Protein AF-A0A352RYE7-F1 (afdb_monomer)

Sequence (104 aa):
MRAMAWTPDWRPASGDICVNRRYSEEQIRMYLEEAAKGVPVRELCARYGFSDASFYGWRAKYGSKVRQHDPSDSRRLRQLEEENARLKSMLADALLKLELLRNR

Mean predicted aligned error: 14.67 Å

Nearest PDB structures (foldseek):
  7d98-assembly1_A  TM=4.923E-01  e=9.439E+00  Cupriavidus necator

Radius of gyration: 24.03 Å; Cα contacts (8 Å, |Δi|>4): 34; chains: 1; bounding box: 51×30×66 Å

Foldseek 3Di:
DDDPPPDDPDDDDPPPLPPPPPDDLVRLLVLVVVVVVPDDNVVSCVVVVDDPSNNVSSCVVCVVVSVDDDPVVVVVVVVVVVVVVVVVVVVVVVVVVVVVVVVD

Structure (mmCIF, N/CA/C/O backbone):
data_AF-A0A352RYE7-F1
#
_entry.id   AF-A0A352RYE7-F1
#
loop_
_atom_site.group_PDB
_atom_site.id
_atom_site.type_symbol
_atom_site.label_atom_id
_atom_site.label_alt_id
_atom_site.label_comp_id
_atom_site.label_asym_id
_atom_site.label_entity_id
_atom_site.label_seq_id
_atom_site.pdbx_PDB_ins_code
_atom_site.Cartn_x
_atom_site.Cartn_y
_atom_site.Cartn_z
_atom_site.occupancy
_atom_site.B_iso_or_equiv
_atom_site.auth_seq_id
_atom_site.auth_comp_id
_atom_site.auth_asym_id
_atom_site.auth_atom_id
_atom_site.pdbx_PDB_model_num
ATOM 1 N N . MET A 1 1 ? -15.784 -22.264 -20.500 1.00 41.94 1 MET A N 1
ATOM 2 C CA . MET A 1 1 ? -15.399 -21.098 -19.674 1.00 41.94 1 MET A CA 1
ATOM 3 C C . MET A 1 1 ? -14.372 -21.538 -18.641 1.00 41.94 1 MET A C 1
ATOM 5 O O . MET A 1 1 ? -14.743 -22.216 -17.693 1.00 41.94 1 MET A O 1
ATOM 9 N N . ARG A 1 2 ? -13.086 -21.229 -18.841 1.00 30.42 2 ARG A N 1
ATOM 10 C CA . ARG A 1 2 ? -12.045 -21.381 -17.814 1.00 30.42 2 ARG A CA 1
ATOM 11 C C . ARG A 1 2 ? -10.887 -20.426 -18.122 1.00 30.42 2 ARG A C 1
ATOM 13 O O . ARG A 1 2 ? -10.420 -20.382 -19.250 1.00 30.42 2 ARG A O 1
ATOM 20 N N . ALA A 1 3 ? -10.566 -19.638 -17.098 1.00 29.14 3 ALA A N 1
ATOM 21 C CA . ALA A 1 3 ? -9.472 -18.693 -16.884 1.00 29.14 3 ALA A CA 1
ATOM 22 C C . ALA A 1 3 ? -8.445 -18.479 -18.015 1.00 29.14 3 ALA A C 1
ATOM 24 O O . ALA A 1 3 ? -7.704 -19.387 -18.383 1.00 29.14 3 ALA A O 1
ATOM 25 N N . MET A 1 4 ? -8.313 -17.220 -18.450 1.00 31.03 4 MET A N 1
ATOM 26 C CA . MET A 1 4 ? -7.113 -16.705 -19.115 1.00 31.03 4 MET A CA 1
ATOM 27 C C . MET A 1 4 ? -5.934 -16.763 -18.131 1.00 31.03 4 MET A C 1
ATOM 29 O O . MET A 1 4 ? -5.672 -15.811 -17.397 1.00 31.03 4 MET A O 1
ATOM 33 N N . ALA A 1 5 ? -5.236 -17.895 -18.085 1.00 38.03 5 ALA A N 1
ATOM 34 C CA . ALA A 1 5 ? -3.937 -17.995 -17.436 1.00 38.03 5 ALA A CA 1
ATOM 35 C C . ALA A 1 5 ? -2.902 -17.314 -18.342 1.00 38.03 5 ALA A C 1
ATOM 37 O O . ALA A 1 5 ? -2.289 -17.933 -19.207 1.00 38.03 5 ALA A O 1
ATOM 38 N N . TRP A 1 6 ? -2.756 -16.000 -18.187 1.00 40.78 6 TRP A N 1
ATOM 39 C CA . TRP A 1 6 ? -1.679 -15.237 -18.810 1.00 40.78 6 TRP A CA 1
ATOM 40 C C . TRP A 1 6 ? -0.386 -15.500 -18.024 1.00 40.78 6 TRP A C 1
ATOM 42 O O . TRP A 1 6 ? -0.012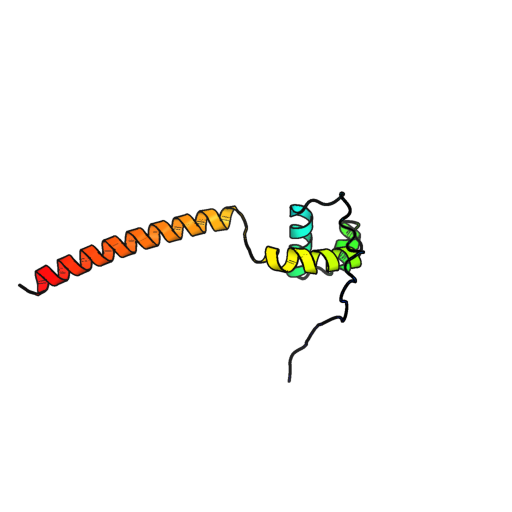 -14.735 -17.138 1.00 40.78 6 TRP A O 1
ATOM 52 N N . THR A 1 7 ? 0.289 -16.612 -18.309 1.00 42.78 7 THR A N 1
ATOM 53 C CA . THR A 1 7 ? 1.662 -16.850 -17.846 1.00 42.78 7 THR A CA 1
ATOM 54 C C . THR A 1 7 ? 2.578 -16.960 -19.057 1.00 42.78 7 THR A C 1
ATOM 56 O O . THR A 1 7 ? 2.673 -18.037 -19.645 1.00 42.78 7 THR A O 1
ATOM 59 N N . PRO A 1 8 ? 3.249 -15.869 -19.463 1.00 42.94 8 PRO A N 1
ATOM 60 C CA . PRO A 1 8 ? 4.401 -15.975 -20.341 1.00 42.94 8 PRO A CA 1
ATOM 61 C C . PRO A 1 8 ? 5.483 -16.779 -19.610 1.00 42.94 8 PRO A C 1
ATOM 63 O O . PRO A 1 8 ? 5.898 -16.405 -18.511 1.00 42.94 8 PRO A O 1
ATOM 66 N N . ASP A 1 9 ? 5.891 -17.898 -20.204 1.00 41.97 9 ASP A N 1
ATOM 67 C CA . ASP A 1 9 ? 6.981 -18.764 -19.754 1.00 41.97 9 ASP A CA 1
ATOM 68 C C . ASP A 1 9 ? 8.326 -18.039 -19.904 1.00 41.97 9 ASP A C 1
ATOM 70 O O . ASP A 1 9 ? 9.082 -18.239 -20.850 1.00 41.97 9 ASP A O 1
ATOM 74 N N . TRP A 1 10 ? 8.599 -17.104 -18.999 1.00 45.50 10 TRP A N 1
ATOM 75 C CA . TRP A 1 10 ? 9.885 -16.426 -18.930 1.00 45.50 10 TRP A CA 1
ATOM 76 C C . TRP A 1 10 ? 10.382 -16.441 -17.490 1.00 45.50 10 TRP A C 1
ATOM 78 O O . TRP A 1 10 ? 10.031 -15.592 -16.669 1.00 45.50 10 TRP A O 1
ATOM 88 N N . ARG A 1 11 ? 11.191 -17.456 -17.173 1.00 46.09 11 ARG A N 1
ATOM 89 C CA . ARG A 1 11 ? 11.972 -17.530 -15.938 1.00 46.09 11 ARG A CA 1
ATOM 90 C C . ARG A 1 11 ? 13.370 -16.985 -16.261 1.00 46.09 11 ARG A C 1
ATOM 92 O O . ARG A 1 11 ? 14.135 -17.698 -16.907 1.00 46.09 11 ARG A O 1
ATOM 99 N N . PRO A 1 12 ? 13.719 -15.742 -15.884 1.00 44.47 12 PRO A N 1
ATOM 100 C CA . PRO A 1 12 ? 15.055 -15.229 -16.155 1.00 44.47 12 PRO A CA 1
ATOM 101 C C . PRO A 1 12 ? 16.084 -16.051 -15.376 1.00 44.47 12 PRO A C 1
ATOM 103 O O . PRO A 1 12 ? 15.944 -16.242 -14.165 1.00 44.47 12 PRO A O 1
ATOM 106 N N . ALA A 1 13 ? 17.113 -16.546 -16.069 1.00 43.81 13 ALA A N 1
ATOM 107 C CA . ALA A 1 13 ? 18.305 -17.074 -15.421 1.00 43.81 13 ALA A CA 1
ATOM 108 C C . ALA A 1 13 ? 18.893 -15.959 -14.543 1.00 43.81 13 ALA A C 1
ATOM 110 O O . ALA A 1 13 ? 18.981 -14.811 -14.979 1.00 43.81 13 ALA A O 1
ATOM 111 N N . SER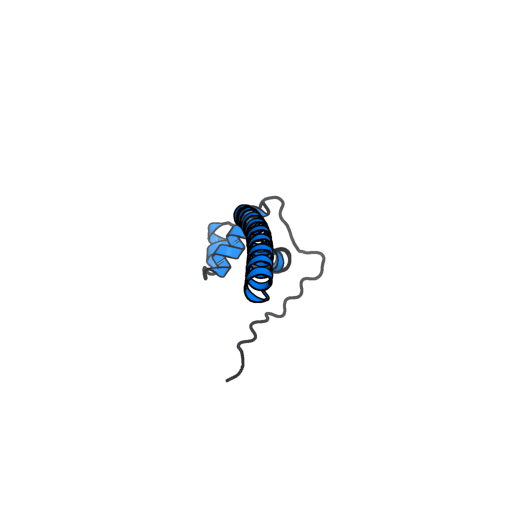 A 1 14 ? 19.242 -16.278 -13.297 1.00 41.41 14 SER A N 1
ATOM 112 C CA . SER A 1 14 ? 19.510 -15.331 -12.202 1.00 41.41 14 SER A CA 1
ATOM 113 C C . SER A 1 14 ? 20.699 -14.358 -12.389 1.00 41.41 14 SER A C 1
ATOM 115 O O . SER A 1 14 ? 21.159 -13.790 -11.403 1.00 41.41 14 SER A O 1
ATOM 117 N N . GLY A 1 15 ? 21.203 -14.144 -13.609 1.00 46.19 15 GLY A N 1
ATOM 118 C CA . GLY A 1 15 ? 22.344 -13.276 -13.927 1.00 46.19 15 GLY A CA 1
ATOM 119 C C . GLY A 1 15 ? 22.040 -11.999 -14.725 1.00 46.19 15 GLY A C 1
ATOM 120 O O . GLY A 1 15 ? 22.813 -11.055 -14.619 1.00 46.19 15 GLY A O 1
ATOM 121 N N . ASP A 1 16 ? 20.915 -11.905 -15.448 1.00 43.59 16 ASP A N 1
ATOM 122 C CA . ASP A 1 16 ? 20.699 -10.835 -16.452 1.00 43.59 16 ASP A CA 1
ATOM 123 C C . ASP A 1 16 ? 19.577 -9.846 -16.102 1.00 43.59 16 ASP A C 1
ATOM 125 O O . ASP A 1 16 ? 18.914 -9.281 -16.973 1.00 43.59 16 ASP A O 1
ATOM 129 N N . ILE A 1 17 ? 19.327 -9.598 -14.815 1.00 51.66 17 ILE A N 1
ATOM 130 C CA . ILE A 1 17 ? 18.436 -8.498 -14.427 1.00 51.66 17 ILE A CA 1
ATOM 131 C C . ILE A 1 17 ? 19.284 -7.230 -14.390 1.00 51.66 17 ILE A C 1
ATOM 133 O O . ILE A 1 17 ? 19.827 -6.855 -13.351 1.00 51.66 17 ILE A O 1
ATOM 137 N N . CYS A 1 18 ? 19.439 -6.581 -15.541 1.00 49.56 18 CYS A N 1
ATOM 138 C CA . CYS A 1 18 ? 20.126 -5.303 -15.658 1.00 49.56 18 CYS A CA 1
ATOM 139 C C . CYS A 1 18 ? 19.321 -4.202 -14.944 1.00 49.56 18 CYS A C 1
ATOM 141 O O . CYS A 1 18 ? 18.623 -3.388 -15.547 1.00 49.56 18 CYS A O 1
ATOM 143 N N . VAL A 1 19 ? 19.438 -4.150 -13.614 1.00 52.56 19 VAL A N 1
ATOM 144 C CA . VAL A 1 19 ? 19.111 -2.968 -12.811 1.00 52.56 19 VAL A CA 1
ATOM 145 C C . VAL A 1 19 ? 20.135 -1.899 -13.173 1.00 52.56 19 VAL A C 1
ATOM 147 O O . VAL A 1 19 ? 21.142 -1.690 -12.502 1.00 52.56 19 VAL A O 1
ATOM 150 N N . ASN A 1 20 ? 19.910 -1.263 -14.319 1.00 51.91 20 ASN A N 1
ATOM 151 C CA . ASN A 1 20 ? 20.656 -0.095 -14.728 1.00 51.91 20 ASN A CA 1
ATOM 152 C C . ASN A 1 20 ? 20.480 0.955 -13.627 1.00 51.91 20 ASN A C 1
ATOM 154 O O . ASN A 1 20 ? 19.355 1.324 -13.293 1.00 51.91 20 ASN A O 1
ATOM 158 N N . ARG A 1 21 ? 21.595 1.450 -13.085 1.00 58.50 21 ARG A N 1
ATOM 159 C CA . ARG A 1 21 ? 21.703 2.451 -12.006 1.00 58.50 21 ARG A CA 1
ATOM 160 C C . ARG A 1 21 ? 21.038 3.808 -12.337 1.00 58.50 21 ARG A C 1
ATOM 162 O O . ARG A 1 21 ? 21.226 4.772 -11.608 1.00 58.50 21 ARG A O 1
ATOM 169 N N . ARG A 1 22 ? 20.309 3.894 -13.455 1.00 66.50 22 ARG A N 1
ATOM 170 C CA . ARG A 1 22 ? 19.654 5.087 -14.005 1.00 66.50 22 ARG A CA 1
ATOM 171 C C . ARG A 1 22 ? 18.249 5.348 -13.459 1.00 66.50 22 ARG A C 1
ATOM 173 O O . ARG A 1 22 ? 17.796 6.476 -13.595 1.00 66.50 22 ARG A O 1
ATOM 180 N N . TYR A 1 23 ? 17.574 4.357 -12.870 1.00 74.44 23 TYR A N 1
ATOM 181 C CA . TYR A 1 23 ? 16.196 4.514 -12.385 1.00 74.44 23 TYR A CA 1
ATOM 182 C C . TYR A 1 23 ? 16.102 4.255 -10.880 1.00 74.44 23 TYR A C 1
ATOM 184 O O . TYR A 1 23 ? 16.620 3.247 -10.392 1.00 74.44 23 TYR A O 1
ATOM 192 N N . SER A 1 24 ? 15.450 5.165 -10.151 1.00 81.00 24 SER A N 1
ATOM 193 C CA . SER A 1 24 ? 15.197 5.007 -8.715 1.00 81.00 24 SER A CA 1
ATOM 194 C C . SER A 1 24 ? 14.089 3.980 -8.453 1.00 81.00 24 SER A C 1
ATOM 196 O O . SER A 1 24 ? 13.283 3.668 -9.334 1.00 81.00 24 SER A O 1
ATOM 198 N N . GLU A 1 25 ? 14.032 3.436 -7.235 1.00 76.56 25 GLU A N 1
ATOM 199 C CA . GLU A 1 25 ? 12.996 2.464 -6.861 1.00 76.56 25 GLU A CA 1
ATOM 200 C C . GLU A 1 25 ? 11.586 3.075 -6.944 1.00 76.56 25 GLU A C 1
ATOM 202 O O . GLU A 1 25 ? 10.633 2.401 -7.337 1.00 76.56 25 GLU A O 1
ATOM 207 N N . GLU A 1 26 ? 11.461 4.368 -6.652 1.00 79.56 26 GLU A N 1
ATOM 208 C CA . GLU A 1 26 ? 10.221 5.137 -6.759 1.00 79.56 26 GLU A CA 1
ATOM 209 C C . GLU A 1 26 ? 9.773 5.274 -8.217 1.00 79.56 26 GLU A C 1
ATOM 211 O O . GLU A 1 26 ? 8.602 5.053 -8.521 1.00 79.56 26 GLU A O 1
ATOM 216 N N . GLN A 1 27 ? 10.704 5.567 -9.133 1.00 84.00 27 GLN A N 1
ATOM 217 C CA . GLN A 1 27 ? 10.412 5.657 -10.567 1.00 84.00 27 GLN A CA 1
ATOM 218 C C . GLN A 1 27 ? 9.951 4.309 -11.125 1.00 84.00 27 GLN A C 1
ATOM 220 O O . GLN A 1 27 ? 8.956 4.237 -11.841 1.00 84.00 27 GLN A O 1
ATOM 225 N N . ILE A 1 28 ? 10.628 3.224 -10.740 1.00 83.94 28 ILE A N 1
ATOM 226 C CA . ILE A 1 28 ? 10.240 1.866 -11.136 1.00 83.94 28 ILE A CA 1
ATOM 227 C C . ILE A 1 28 ? 8.829 1.536 -10.626 1.00 83.94 28 ILE A C 1
ATOM 229 O O . ILE A 1 28 ? 8.027 0.963 -11.365 1.00 83.94 28 ILE A O 1
ATOM 233 N N . ARG A 1 29 ? 8.498 1.921 -9.386 1.00 82.00 29 ARG A N 1
ATOM 234 C CA . ARG A 1 29 ? 7.157 1.724 -8.815 1.00 82.00 29 ARG A CA 1
ATOM 235 C C . ARG A 1 29 ? 6.089 2.492 -9.598 1.00 82.00 29 ARG A C 1
ATOM 237 O O . ARG A 1 29 ? 5.059 1.904 -9.913 1.00 82.00 29 ARG A O 1
ATOM 244 N N . MET A 1 30 ? 6.363 3.743 -9.967 1.00 84.12 30 MET A N 1
ATOM 245 C CA . MET A 1 30 ? 5.463 4.572 -10.777 1.00 84.12 30 MET A CA 1
ATOM 246 C C . MET A 1 30 ? 5.171 3.931 -12.141 1.00 84.12 30 MET A C 1
ATOM 248 O O . MET A 1 30 ? 4.011 3.812 -12.530 1.00 84.12 30 MET A O 1
ATOM 252 N N . TYR A 1 31 ? 6.196 3.431 -12.840 1.00 85.44 31 TYR A N 1
ATOM 253 C CA . TYR A 1 31 ? 6.009 2.766 -14.136 1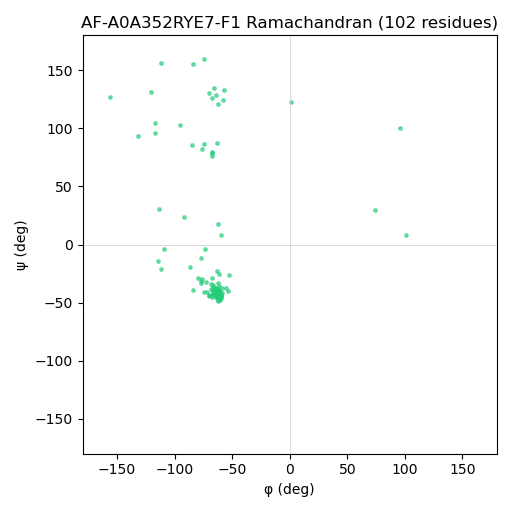.00 85.44 31 TYR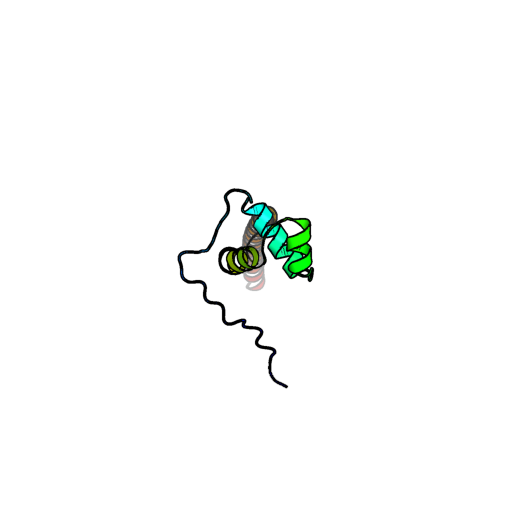 A CA 1
ATOM 254 C C . TYR A 1 31 ? 5.176 1.482 -14.022 1.00 85.44 31 TYR A C 1
ATOM 256 O O . TYR A 1 31 ? 4.333 1.203 -14.876 1.00 85.44 31 TYR A O 1
ATOM 264 N N . LEU A 1 32 ? 5.391 0.696 -12.962 1.00 84.44 32 LEU A N 1
ATOM 265 C CA . LEU A 1 32 ? 4.593 -0.503 -12.693 1.00 84.44 32 LEU A CA 1
ATOM 266 C C . LEU A 1 32 ? 3.133 -0.160 -12.358 1.00 84.44 32 LEU A C 1
ATOM 268 O O . LEU A 1 32 ? 2.235 -0.911 -12.738 1.00 84.44 32 LEU A O 1
ATOM 272 N N . GLU A 1 33 ? 2.885 0.961 -11.680 1.00 83.94 33 GLU A N 1
ATOM 273 C CA . GLU A 1 33 ? 1.537 1.445 -11.375 1.00 83.94 33 GLU A CA 1
ATOM 274 C C . GLU A 1 33 ? 0.805 1.951 -12.628 1.00 83.94 33 GLU A C 1
ATOM 276 O O . GLU A 1 33 ? -0.356 1.604 -12.835 1.00 83.94 33 GLU A O 1
ATOM 281 N N . GLU A 1 34 ? 1.472 2.711 -13.503 1.00 84.31 34 GLU A N 1
ATOM 282 C CA . GLU A 1 34 ? 0.901 3.134 -14.794 1.00 84.31 34 GLU A CA 1
ATOM 283 C C . GLU A 1 34 ? 0.506 1.927 -15.656 1.00 84.31 34 GLU A C 1
ATOM 285 O O . GLU A 1 34 ? -0.589 1.889 -16.222 1.00 84.31 34 GLU A O 1
ATOM 290 N N . ALA A 1 35 ? 1.346 0.890 -15.683 1.00 85.31 35 ALA A N 1
ATOM 291 C CA . ALA A 1 35 ? 1.010 -0.357 -16.359 1.00 85.31 35 ALA A CA 1
ATOM 292 C C . ALA A 1 35 ? -0.180 -1.081 -15.701 1.00 85.31 35 ALA A C 1
ATOM 294 O O . ALA A 1 35 ? -1.020 -1.649 -16.397 1.00 85.31 35 ALA A O 1
ATOM 295 N N . ALA A 1 36 ? -0.291 -1.045 -14.367 1.00 79.81 36 ALA A N 1
ATOM 296 C CA . ALA A 1 36 ? -1.432 -1.611 -13.643 1.00 79.81 36 ALA A CA 1
ATOM 297 C C . ALA A 1 36 ? -2.743 -0.846 -13.905 1.00 79.81 36 ALA A C 1
ATOM 299 O O . ALA A 1 36 ? -3.811 -1.455 -13.899 1.00 79.81 36 ALA A O 1
ATOM 300 N N . LYS A 1 37 ? -2.665 0.461 -14.192 1.00 82.50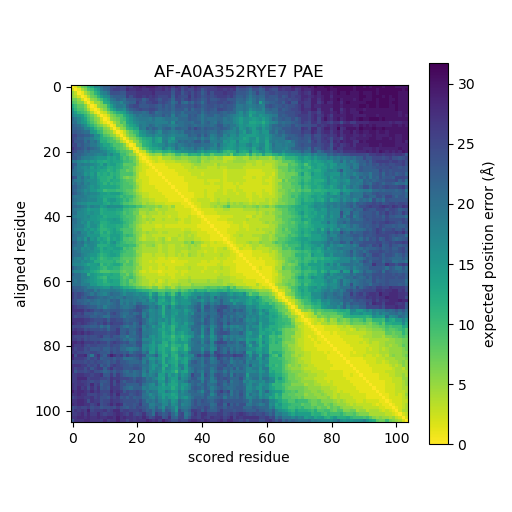 37 LYS A N 1
ATOM 301 C CA . LYS A 1 37 ? -3.797 1.300 -14.629 1.00 82.50 37 LYS A CA 1
ATOM 302 C C . LYS A 1 37 ? -4.230 1.034 -16.078 1.00 82.50 37 LYS A C 1
ATOM 304 O O . LYS A 1 37 ? -5.224 1.601 -16.520 1.00 82.50 37 LYS A O 1
ATOM 309 N N . GLY A 1 38 ? -3.525 0.159 -16.799 1.00 83.06 38 GLY A N 1
ATOM 310 C CA . GLY A 1 38 ? -3.888 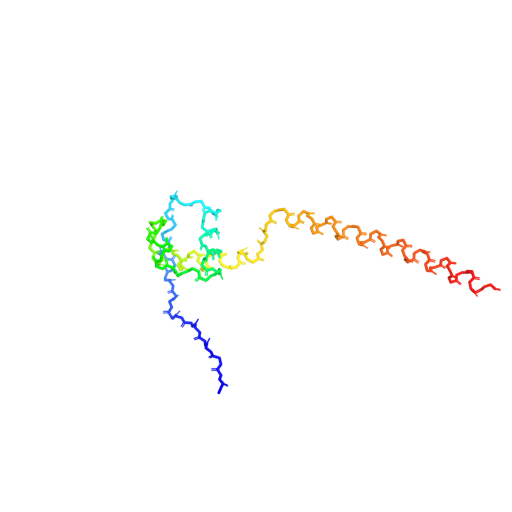-0.281 -18.147 1.00 83.06 38 GLY A CA 1
ATOM 311 C C . GLY A 1 38 ? -3.106 0.389 -19.276 1.00 83.06 38 GLY A C 1
ATOM 312 O O . GLY A 1 38 ? -3.441 0.167 -20.438 1.00 83.06 38 GLY A O 1
ATOM 313 N N . VAL A 1 39 ? -2.064 1.175 -18.973 1.00 85.44 39 VAL A N 1
ATOM 314 C CA . VAL A 1 39 ? -1.185 1.736 -20.011 1.00 85.44 39 VAL A CA 1
ATOM 315 C C . VAL A 1 39 ? -0.340 0.609 -20.624 1.00 85.44 39 VAL A C 1
ATOM 317 O O . VAL A 1 39 ? 0.271 -0.173 -19.885 1.00 85.44 39 VAL A O 1
ATOM 320 N N . PRO A 1 40 ? -0.279 0.482 -21.961 1.00 86.56 40 PRO A N 1
ATOM 321 C CA . PRO A 1 40 ? 0.498 -0.570 -22.599 1.00 86.56 40 PRO A CA 1
ATOM 322 C C . PRO A 1 40 ? 1.999 -0.386 -22.341 1.00 86.56 40 PRO A C 1
ATOM 324 O O . PRO A 1 40 ? 2.558 0.692 -22.527 1.00 86.56 40 PRO A O 1
ATOM 327 N N . VAL A 1 41 ? 2.682 -1.479 -21.985 1.00 83.50 41 VAL A N 1
ATOM 328 C CA . VAL A 1 41 ? 4.121 -1.478 -21.648 1.00 83.50 41 VAL A CA 1
ATOM 329 C C . VAL A 1 41 ? 4.977 -0.875 -22.766 1.00 83.50 41 VAL A C 1
ATOM 331 O O . VAL A 1 41 ? 5.890 -0.110 -22.485 1.00 83.50 41 VAL A O 1
ATOM 334 N N . ARG A 1 42 ? 4.619 -1.121 -24.032 1.00 84.19 42 ARG A N 1
ATOM 335 C CA . ARG A 1 42 ? 5.312 -0.550 -25.200 1.00 84.19 42 ARG A CA 1
ATOM 336 C C . ARG A 1 42 ? 5.316 0.978 -25.212 1.00 84.19 42 ARG A C 1
ATOM 338 O O . ARG A 1 42 ? 6.304 1.584 -25.615 1.00 84.19 42 ARG A O 1
ATOM 345 N N . GLU A 1 43 ? 4.225 1.596 -24.772 1.00 86.50 43 GLU A N 1
ATOM 346 C CA . GLU A 1 43 ? 4.126 3.051 -24.671 1.00 86.50 43 GLU A CA 1
ATOM 347 C C . GLU A 1 43 ? 4.991 3.572 -23.522 1.00 86.50 43 GLU A C 1
ATOM 349 O O . GLU A 1 43 ? 5.712 4.553 -23.686 1.00 86.50 43 GLU A O 1
ATOM 354 N N . LEU A 1 44 ? 5.006 2.870 -22.387 1.00 86.00 44 LEU A N 1
ATOM 355 C CA . LEU A 1 44 ? 5.875 3.209 -21.258 1.00 86.00 44 LEU A CA 1
ATOM 356 C C . LEU A 1 44 ? 7.361 3.095 -21.632 1.00 86.00 44 LEU A C 1
ATOM 358 O O . LEU A 1 44 ? 8.148 3.980 -21.304 1.00 86.00 44 LEU A O 1
ATOM 362 N N . CYS A 1 45 ? 7.734 2.059 -22.385 1.00 84.75 45 CYS A N 1
ATOM 363 C CA . CYS A 1 45 ? 9.080 1.884 -22.922 1.00 84.75 45 CYS A CA 1
ATOM 364 C C . CYS A 1 45 ? 9.495 3.044 -23.836 1.00 84.75 45 CYS A C 1
ATOM 366 O O . CYS A 1 45 ? 10.606 3.557 -23.705 1.00 84.75 45 CYS A O 1
ATOM 368 N N . ALA A 1 46 ? 8.596 3.496 -24.717 1.00 84.12 46 ALA A N 1
ATOM 369 C CA . ALA A 1 46 ? 8.847 4.629 -25.606 1.00 84.12 46 ALA A CA 1
ATOM 370 C C . ALA A 1 46 ? 8.940 5.967 -24.850 1.00 84.12 46 ALA A C 1
ATOM 372 O O . ALA A 1 46 ? 9.780 6.800 -25.181 1.00 84.12 46 ALA A O 1
ATOM 373 N N . ARG A 1 47 ? 8.106 6.168 -23.821 1.00 86.00 47 ARG A N 1
ATOM 374 C CA . ARG A 1 47 ? 8.062 7.411 -23.032 1.00 86.00 47 ARG A CA 1
ATOM 375 C C . ARG A 1 47 ? 9.241 7.563 -22.073 1.00 86.00 47 ARG A C 1
ATOM 377 O O . ARG A 1 47 ? 9.769 8.661 -21.932 1.00 86.00 47 ARG A O 1
ATOM 384 N N . TYR A 1 48 ? 9.641 6.483 -21.408 1.00 83.44 48 TYR A N 1
ATOM 385 C CA . TYR A 1 48 ? 10.621 6.518 -20.315 1.00 83.44 48 TYR A CA 1
ATOM 386 C C . TYR A 1 48 ? 11.982 5.899 -20.681 1.00 83.44 48 TYR A C 1
ATOM 388 O O . TYR A 1 48 ? 12.924 5.943 -19.882 1.00 83.44 48 TYR A O 1
ATOM 396 N N . GLY A 1 49 ? 12.111 5.345 -21.890 1.00 83.12 49 GLY A N 1
ATOM 397 C CA . GLY A 1 49 ? 13.389 4.912 -22.458 1.00 83.12 49 GLY A CA 1
ATOM 398 C C . GLY A 1 49 ? 13.961 3.630 -21.848 1.00 83.12 49 GLY A C 1
ATOM 399 O O . GLY A 1 49 ? 15.180 3.471 -21.804 1.00 83.12 49 GLY A O 1
ATOM 400 N N . PHE A 1 50 ? 13.107 2.722 -21.367 1.00 80.12 50 PHE A N 1
ATOM 401 C CA . PHE A 1 50 ? 13.513 1.400 -20.877 1.00 80.12 50 PHE A CA 1
ATOM 402 C C . PHE A 1 50 ? 13.014 0.281 -21.798 1.00 80.12 50 PHE A C 1
ATOM 404 O O . PHE A 1 50 ? 12.041 0.447 -22.527 1.00 80.12 50 PHE A O 1
ATOM 411 N N . SER A 1 51 ? 13.676 -0.877 -21.769 1.00 81.94 51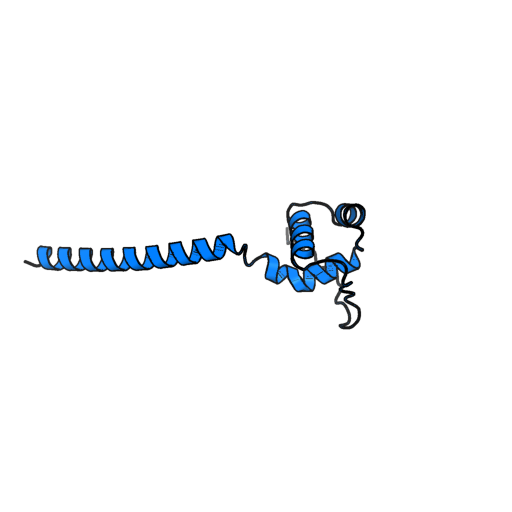 SER A N 1
ATOM 412 C CA . SER A 1 51 ? 13.283 -2.041 -22.568 1.00 81.94 51 SER A CA 1
ATOM 413 C C . SER A 1 51 ? 12.186 -2.867 -21.888 1.00 81.94 51 SER A C 1
ATOM 415 O O . SER A 1 51 ? 12.090 -2.899 -20.657 1.00 81.94 51 SER A O 1
ATOM 417 N N . ASP A 1 52 ? 11.406 -3.602 -22.688 1.00 80.38 52 ASP A N 1
ATOM 418 C CA . ASP A 1 52 ? 10.387 -4.539 -22.190 1.00 80.38 52 ASP A CA 1
ATOM 419 C C . ASP A 1 52 ? 10.991 -5.536 -21.179 1.00 80.38 52 ASP A C 1
ATOM 421 O O . ASP A 1 52 ? 10.403 -5.811 -20.133 1.00 80.38 52 ASP A O 1
ATOM 425 N N . ALA A 1 53 ? 12.206 -6.032 -21.441 1.00 81.75 53 ALA A N 1
ATOM 426 C CA . ALA A 1 53 ? 12.914 -6.957 -20.553 1.00 81.75 53 ALA A CA 1
ATOM 427 C C . ALA A 1 53 ? 13.157 -6.365 -19.152 1.00 81.75 53 ALA A C 1
ATOM 429 O O . ALA A 1 53 ? 12.913 -7.035 -18.145 1.00 81.75 53 ALA A O 1
ATOM 430 N N . SER A 1 54 ? 13.566 -5.093 -19.074 1.00 81.00 54 SER A N 1
ATOM 431 C CA . SER A 1 54 ? 13.749 -4.391 -17.799 1.00 81.00 54 SER A CA 1
ATOM 432 C C . SER A 1 54 ? 12.431 -4.242 -17.045 1.00 81.00 54 SER A C 1
ATOM 434 O O . SER A 1 54 ? 12.389 -4.475 -15.838 1.00 81.00 54 SER A O 1
ATOM 436 N N . PHE A 1 55 ? 11.340 -3.932 -17.751 1.00 84.56 55 PHE A N 1
ATOM 437 C CA . PHE A 1 55 ? 10.010 -3.819 -17.153 1.00 84.56 55 PHE A CA 1
ATOM 438 C C . PHE A 1 55 ? 9.548 -5.135 -16.516 1.00 84.56 55 PHE A C 1
ATOM 440 O O . PHE A 1 55 ? 9.117 -5.156 -15.360 1.00 84.56 55 PHE A O 1
ATOM 447 N N . TYR A 1 56 ? 9.676 -6.255 -17.230 1.00 84.94 56 TYR A N 1
ATOM 448 C CA . TYR A 1 56 ? 9.300 -7.560 -16.683 1.00 84.94 56 TYR A CA 1
ATOM 449 C C . TYR A 1 56 ? 10.236 -8.008 -15.548 1.00 84.94 56 TYR A C 1
ATOM 451 O O . TYR A 1 56 ? 9.761 -8.572 -14.559 1.00 84.94 56 TYR A O 1
ATOM 459 N N . GLY A 1 57 ? 11.529 -7.672 -15.614 1.00 83.75 57 GLY A N 1
ATOM 460 C CA . GLY A 1 57 ? 12.470 -7.863 -14.505 1.00 83.75 57 GLY A CA 1
ATOM 461 C C . GLY A 1 57 ? 12.077 -7.075 -13.249 1.00 83.75 57 GLY A C 1
ATOM 462 O O . GLY A 1 57 ? 12.077 -7.612 -12.137 1.00 83.75 57 GLY A O 1
ATOM 463 N N . TRP A 1 58 ? 11.655 -5.818 -13.409 1.00 85.12 58 TRP A N 1
ATOM 464 C CA . TRP A 1 58 ? 11.128 -5.007 -12.310 1.00 85.12 58 TRP A CA 1
ATOM 465 C C . TRP A 1 58 ? 9.810 -5.545 -11.770 1.00 85.12 58 TRP A C 1
ATOM 467 O O . TRP A 1 58 ? 9.624 -5.575 -10.556 1.00 85.12 58 TRP A O 1
ATOM 477 N N . ARG A 1 59 ? 8.916 -6.036 -12.631 1.00 80.75 59 ARG A N 1
ATOM 478 C CA . ARG A 1 59 ? 7.660 -6.661 -12.205 1.00 80.75 59 ARG A CA 1
ATOM 479 C C . ARG A 1 59 ? 7.907 -7.898 -11.340 1.00 80.75 59 ARG A C 1
ATOM 481 O O . ARG A 1 59 ? 7.218 -8.069 -10.340 1.00 80.75 59 ARG A O 1
ATOM 488 N N . ALA A 1 60 ? 8.906 -8.718 -11.665 1.00 79.25 60 ALA A N 1
ATOM 489 C CA . ALA A 1 60 ? 9.276 -9.873 -10.847 1.00 79.25 60 ALA A CA 1
ATOM 490 C C . ALA A 1 60 ? 9.845 -9.465 -9.473 1.00 79.25 60 ALA A C 1
ATOM 492 O O . ALA A 1 60 ? 9.531 -10.090 -8.462 1.00 79.25 60 ALA A O 1
ATOM 493 N N . LYS A 1 61 ? 10.649 -8.394 -9.421 1.00 76.62 61 LYS A N 1
ATOM 494 C CA . LYS A 1 61 ? 11.339 -7.942 -8.199 1.00 76.62 61 LYS A CA 1
ATOM 495 C C . LYS A 1 61 ? 10.484 -7.054 -7.281 1.00 76.62 61 LYS A C 1
ATOM 497 O O . LYS A 1 61 ? 10.573 -7.163 -6.060 1.00 76.62 61 LYS A O 1
ATOM 502 N N . TYR A 1 62 ? 9.683 -6.163 -7.859 1.00 73.12 62 TYR A N 1
ATOM 503 C CA . TYR A 1 62 ? 8.918 -5.127 -7.157 1.00 73.12 62 TYR A CA 1
ATOM 504 C C . TYR A 1 62 ? 7.403 -5.326 -7.251 1.00 73.12 62 TYR A C 1
ATOM 506 O O . TYR A 1 62 ? 6.674 -4.728 -6.466 1.00 73.12 62 TYR A O 1
ATOM 514 N N . GLY A 1 63 ? 6.900 -6.189 -8.140 1.00 66.81 63 GLY A N 1
ATOM 515 C CA . GLY A 1 63 ? 5.460 -6.432 -8.293 1.00 66.81 63 GLY A CA 1
ATOM 516 C C . GLY A 1 63 ? 4.784 -7.030 -7.053 1.00 66.81 63 GLY A C 1
ATOM 517 O O . GLY A 1 63 ? 3.585 -6.839 -6.864 1.00 66.81 63 GLY A O 1
ATOM 518 N N . SER A 1 64 ? 5.534 -7.696 -6.167 1.00 61.50 64 SER A N 1
ATOM 519 C CA . SER A 1 64 ? 5.044 -8.101 -4.840 1.00 61.50 64 SER A CA 1
ATOM 520 C C . SER A 1 64 ? 5.015 -6.938 -3.840 1.00 61.50 64 SER A C 1
ATOM 522 O O . SER A 1 64 ? 4.114 -6.873 -3.006 1.00 61.50 64 SER A O 1
ATOM 524 N N . LYS A 1 65 ? 5.957 -5.992 -3.955 1.00 55.25 65 LYS A N 1
ATOM 525 C CA . LYS A 1 65 ? 6.090 -4.817 -3.082 1.00 55.25 65 LYS A CA 1
ATOM 526 C C . LYS A 1 65 ? 5.128 -3.684 -3.436 1.00 55.25 65 LYS A C 1
ATOM 528 O O . LYS A 1 65 ? 4.727 -2.959 -2.544 1.00 55.25 65 LYS A O 1
ATOM 533 N N . VAL A 1 66 ? 4.711 -3.541 -4.697 1.00 51.88 66 VAL A N 1
ATOM 534 C CA . VAL A 1 66 ? 3.775 -2.476 -5.133 1.00 51.88 66 VAL A CA 1
ATOM 535 C C . VAL A 1 66 ? 2.413 -2.585 -4.436 1.00 51.88 66 VAL A C 1
ATOM 537 O O . VAL A 1 66 ? 1.728 -1.587 -4.254 1.00 51.88 66 VAL A O 1
ATOM 540 N N . ARG A 1 67 ? 2.028 -3.783 -3.979 1.00 52.16 67 ARG A N 1
ATOM 541 C CA . ARG A 1 67 ? 0.775 -3.981 -3.237 1.00 52.16 67 ARG A CA 1
ATOM 542 C C . ARG A 1 67 ? 0.852 -3.518 -1.779 1.00 52.16 67 ARG A C 1
ATOM 544 O O . ARG A 1 67 ? -0.172 -3.449 -1.109 1.00 52.16 67 ARG A O 1
ATOM 551 N N . GLN A 1 68 ? 2.052 -3.234 -1.284 1.00 49.66 68 GLN A N 1
ATOM 552 C CA . GLN A 1 68 ? 2.282 -2.771 0.070 1.00 49.66 68 GLN A CA 1
ATOM 553 C C . GLN A 1 68 ? 2.875 -1.364 -0.020 1.00 49.66 68 GLN A C 1
ATOM 555 O O . GLN A 1 68 ?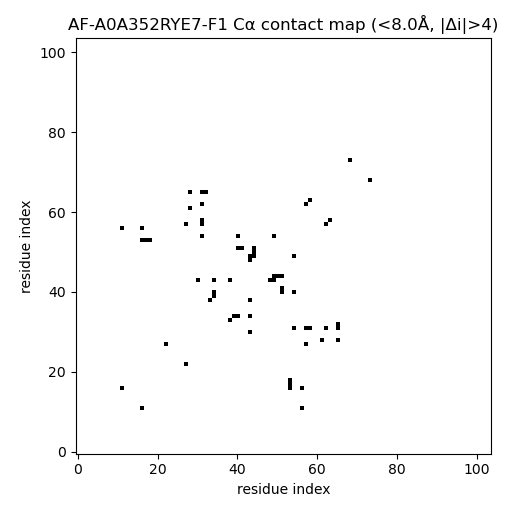 4.068 -1.212 -0.262 1.00 49.66 68 GLN A O 1
ATOM 560 N N . HIS A 1 69 ? 2.034 -0.365 0.269 1.00 55.56 69 HIS A N 1
ATOM 561 C CA . HIS A 1 69 ? 2.415 0.821 1.042 1.00 55.56 69 HIS A CA 1
ATOM 562 C C . HIS A 1 69 ? 2.833 2.095 0.277 1.00 55.56 69 HIS A C 1
ATOM 564 O O . HIS A 1 69 ? 4.004 2.308 -0.044 1.00 55.56 69 HIS A O 1
ATOM 570 N N . ASP A 1 70 ? 1.885 3.031 0.174 1.00 57.53 70 ASP A N 1
ATOM 571 C CA . ASP A 1 70 ? 2.186 4.454 0.350 1.00 57.53 70 ASP A CA 1
ATOM 572 C C . ASP A 1 70 ? 2.563 4.690 1.837 1.00 57.53 70 ASP A C 1
ATOM 574 O O . ASP A 1 70 ? 1.811 4.290 2.733 1.00 57.53 70 ASP A O 1
ATOM 578 N N . PRO A 1 71 ? 3.728 5.291 2.149 1.00 57.22 71 PRO A N 1
ATOM 579 C CA . PRO A 1 71 ? 4.101 5.692 3.510 1.00 57.22 71 PRO A CA 1
ATOM 580 C C . PRO A 1 71 ? 3.082 6.558 4.248 1.00 57.22 71 PRO A C 1
ATOM 582 O O . PRO A 1 71 ? 3.042 6.534 5.480 1.00 57.22 71 PRO A O 1
ATOM 585 N N . SER A 1 72 ? 2.256 7.304 3.518 1.00 60.66 72 SER A N 1
ATOM 586 C CA . SER A 1 72 ? 1.153 8.069 4.099 1.00 60.66 72 SER A CA 1
ATOM 587 C C . SER A 1 72 ? 0.033 7.155 4.611 1.00 60.66 72 SER A C 1
ATOM 589 O O . SER A 1 72 ? -0.443 7.303 5.743 1.00 60.66 72 SER A O 1
ATOM 591 N N . ASP A 1 73 ? -0.328 6.145 3.817 1.00 64.69 73 ASP A N 1
ATOM 592 C CA . ASP A 1 73 ? -1.423 5.225 4.122 1.00 64.69 73 ASP A CA 1
ATOM 593 C C . ASP A 1 73 ? -1.127 4.355 5.337 1.00 64.69 73 ASP A C 1
ATOM 595 O O . ASP A 1 73 ? -2.009 4.112 6.156 1.00 64.69 73 ASP A O 1
ATOM 599 N N . SER A 1 74 ? 0.119 3.929 5.525 1.00 66.38 74 SER A N 1
ATOM 600 C CA . SER A 1 74 ? 0.477 3.118 6.690 1.00 66.38 74 SER A CA 1
ATOM 601 C C . SER A 1 74 ? 0.507 3.893 7.994 1.00 66.38 74 SER A C 1
ATOM 603 O O . SER A 1 74 ? 0.176 3.346 9.046 1.00 66.38 74 SER A O 1
ATOM 605 N N . ARG A 1 75 ? 0.878 5.175 7.943 1.00 74.94 75 ARG A N 1
ATOM 606 C CA . ARG A 1 75 ? 0.831 6.052 9.111 1.00 74.94 75 ARG A CA 1
ATOM 607 C C . ARG A 1 75 ? -0.611 6.297 9.530 1.00 74.94 75 ARG A C 1
ATOM 609 O O . ARG A 1 75 ? -0.926 6.179 10.712 1.00 74.94 75 ARG A O 1
ATOM 616 N N . ARG A 1 76 ? -1.480 6.583 8.558 1.00 82.75 76 ARG A N 1
ATOM 617 C CA . ARG A 1 76 ? -2.919 6.737 8.779 1.00 82.75 76 ARG A CA 1
ATOM 618 C C . ARG A 1 76 ? -3.552 5.438 9.279 1.00 82.75 76 ARG A C 1
ATOM 620 O O . ARG A 1 76 ? -4.363 5.480 10.196 1.00 82.75 76 ARG A O 1
ATOM 627 N N . LEU A 1 77 ? -3.148 4.293 8.730 1.00 83.75 77 LEU A N 1
ATOM 628 C CA . LEU A 1 77 ? -3.640 2.982 9.148 1.00 83.75 77 LEU A CA 1
ATOM 629 C C . LEU A 1 77 ? -3.293 2.692 10.612 1.00 83.75 77 LEU A C 1
ATOM 631 O O . LEU A 1 77 ? -4.185 2.355 11.379 1.00 83.75 77 LEU A O 1
ATOM 635 N N . ARG A 1 78 ? -2.039 2.920 11.027 1.00 83.94 78 ARG A N 1
ATOM 636 C CA . ARG A 1 78 ? -1.630 2.744 12.432 1.00 83.94 78 ARG A CA 1
ATOM 637 C C . ARG A 1 78 ? -2.395 3.657 13.389 1.00 83.94 78 ARG A C 1
ATOM 639 O O . ARG A 1 78 ? -2.782 3.214 14.462 1.00 83.94 78 ARG A O 1
ATOM 646 N N . GLN A 1 79 ? -2.624 4.915 13.006 1.00 88.25 79 GLN A N 1
ATOM 647 C CA . GLN A 1 79 ? -3.418 5.845 13.819 1.00 88.25 79 GLN A CA 1
ATOM 648 C C . GLN A 1 79 ? -4.857 5.349 13.992 1.00 88.25 79 GLN A C 1
ATOM 650 O O . GLN A 1 79 ? -5.357 5.301 15.111 1.00 88.25 79 GLN A O 1
ATOM 655 N N . LEU A 1 80 ? -5.494 4.913 12.902 1.00 90.38 80 LEU A N 1
ATOM 656 C CA . LEU A 1 80 ? -6.848 4.361 12.949 1.00 90.38 80 LEU A CA 1
ATOM 657 C C . LEU A 1 80 ? -6.920 3.069 13.773 1.00 90.38 80 LEU A C 1
ATOM 659 O O . LEU A 1 80 ? -7.894 2.861 14.493 1.00 90.38 80 LEU A O 1
ATOM 663 N N . GLU A 1 81 ? -5.904 2.207 13.698 1.00 90.69 81 GLU A N 1
ATOM 664 C CA . GLU A 1 81 ? -5.813 0.995 14.521 1.00 90.69 81 GLU A CA 1
ATOM 665 C C . GLU A 1 81 ? -5.711 1.325 16.018 1.00 90.69 81 GLU A C 1
ATOM 667 O O . GLU A 1 81 ? -6.408 0.711 16.831 1.00 90.69 81 GLU A O 1
ATOM 672 N N . GLU A 1 82 ? -4.903 2.321 16.389 1.00 93.81 82 GLU A N 1
ATOM 673 C CA . GLU A 1 82 ? -4.742 2.759 17.780 1.00 93.81 82 GLU A CA 1
ATOM 674 C C . GLU A 1 82 ? -6.024 3.401 18.338 1.00 93.81 82 GLU A C 1
ATOM 676 O O . GLU A 1 82 ? -6.452 3.083 19.454 1.00 93.81 82 GLU A O 1
ATOM 681 N N . GLU A 1 83 ? -6.694 4.245 17.550 1.00 94.06 83 GLU A N 1
ATOM 682 C CA . GLU A 1 83 ? -7.997 4.807 17.918 1.00 94.06 83 GLU A CA 1
ATOM 683 C C . GLU A 1 83 ? -9.056 3.713 18.081 1.00 94.06 83 GLU A C 1
ATOM 685 O O . GLU A 1 83 ? -9.804 3.708 19.060 1.00 94.06 83 GLU A O 1
ATOM 690 N N . ASN A 1 84 ? -9.093 2.737 17.171 1.00 95.38 84 ASN A N 1
ATOM 691 C CA . ASN A 1 84 ? -10.031 1.623 17.248 1.00 95.38 84 ASN A CA 1
ATOM 692 C C . ASN A 1 84 ? -9.813 0.787 18.519 1.00 95.38 84 ASN A C 1
ATOM 694 O O . ASN A 1 84 ? -10.782 0.398 19.175 1.00 95.38 84 ASN A O 1
ATOM 698 N N . ALA A 1 85 ? -8.554 0.551 18.899 1.00 94.31 85 ALA A N 1
ATOM 699 C CA . ALA A 1 85 ? -8.209 -0.146 20.134 1.00 94.31 85 ALA A CA 1
ATOM 700 C C . ALA A 1 85 ? -8.679 0.624 21.381 1.00 94.31 85 ALA A C 1
ATOM 702 O O . ALA A 1 85 ? -9.317 0.036 22.258 1.00 94.31 85 ALA A O 1
ATOM 703 N N . ARG A 1 86 ? -8.444 1.944 21.442 1.00 95.31 86 ARG A N 1
ATOM 704 C CA . ARG A 1 86 ? -8.934 2.789 22.548 1.00 95.31 86 ARG A CA 1
ATOM 705 C C . ARG A 1 86 ? -10.457 2.788 22.643 1.00 95.31 86 ARG A C 1
ATOM 707 O O . ARG A 1 86 ? -10.996 2.583 23.729 1.00 95.31 86 ARG A O 1
ATOM 714 N N . LEU A 1 87 ? -11.149 2.968 21.518 1.00 95.69 87 LEU A N 1
ATOM 715 C CA . LEU A 1 87 ? -12.613 2.980 21.477 1.00 95.69 87 LEU A CA 1
ATOM 716 C C . LEU A 1 87 ? -13.203 1.640 21.924 1.00 95.69 87 LEU A C 1
ATOM 718 O O . LEU A 1 87 ? -14.156 1.622 22.700 1.00 95.69 87 LEU A O 1
ATOM 722 N N . LYS A 1 88 ? -12.610 0.517 21.500 1.00 94.81 88 LYS A N 1
ATOM 723 C CA . LYS A 1 88 ? -13.013 -0.819 21.959 1.00 94.81 88 LYS A CA 1
ATOM 724 C C . LYS A 1 88 ? -12.828 -1.000 23.464 1.00 94.81 88 LYS A C 1
ATOM 726 O O . LYS A 1 88 ? -13.720 -1.554 24.100 1.00 94.81 88 LYS A O 1
ATOM 731 N N . SER A 1 89 ? -11.725 -0.511 24.035 1.00 94.00 89 SER A N 1
ATOM 732 C CA . SER A 1 89 ? -11.510 -0.560 25.488 1.00 94.00 89 SER A CA 1
ATOM 733 C C . SER A 1 89 ? -12.573 0.243 26.237 1.00 94.00 89 SER A C 1
ATOM 735 O O . SER A 1 89 ? -13.202 -0.273 27.154 1.00 94.00 89 SER A O 1
ATOM 737 N N . MET A 1 90 ? -12.835 1.482 25.809 1.00 94.50 90 MET A N 1
ATOM 738 C CA . MET A 1 90 ? -13.851 2.330 26.442 1.00 94.50 90 MET A CA 1
ATOM 739 C C . MET A 1 90 ? -15.255 1.731 26.332 1.00 94.50 90 MET A C 1
ATOM 741 O O . MET A 1 90 ? -16.044 1.824 27.273 1.00 94.50 90 MET A O 1
ATOM 745 N N . LEU A 1 91 ? -15.569 1.108 25.193 1.00 94.81 91 LEU A N 1
ATOM 746 C CA . LEU A 1 91 ? -16.835 0.414 24.995 1.00 94.81 91 LEU A CA 1
ATOM 747 C C . LEU A 1 91 ? -16.966 -0.782 25.943 1.00 9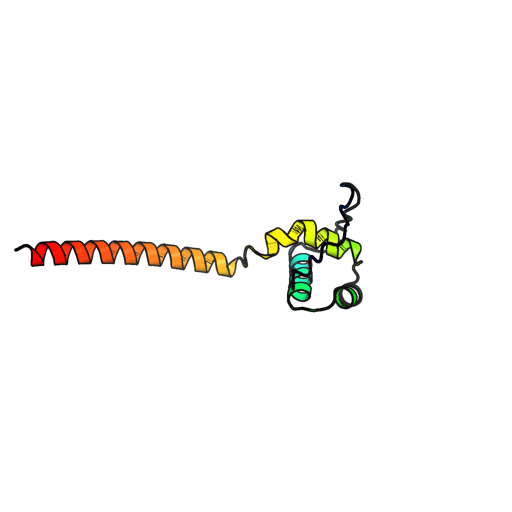4.81 91 LEU A C 1
ATOM 749 O O . LEU A 1 91 ? -18.014 -0.939 26.561 1.00 94.81 91 LEU A O 1
ATOM 753 N N . ALA A 1 92 ? -15.916 -1.593 26.094 1.00 94.44 92 ALA A N 1
ATOM 754 C CA . ALA A 1 92 ? -15.914 -2.711 27.035 1.00 94.44 92 ALA A CA 1
ATOM 755 C C . ALA A 1 92 ? -16.142 -2.233 28.481 1.00 94.44 92 ALA A C 1
ATOM 757 O O . ALA A 1 92 ? -17.004 -2.772 29.174 1.00 94.44 92 ALA A O 1
ATOM 758 N N . ASP A 1 93 ? -15.461 -1.166 28.904 1.00 92.31 93 ASP A N 1
ATOM 759 C CA . ASP A 1 93 ? -15.639 -0.580 30.238 1.00 92.31 93 ASP A CA 1
ATOM 760 C C . ASP A 1 93 ? -17.059 -0.035 30.455 1.00 92.31 93 ASP A C 1
ATOM 762 O O . ASP A 1 93 ? -17.637 -0.179 31.536 1.00 92.31 93 ASP A O 1
ATOM 766 N N . ALA A 1 94 ? -17.643 0.600 29.435 1.00 91.94 94 ALA A N 1
ATOM 767 C CA . ALA A 1 94 ? -19.015 1.095 29.488 1.00 91.94 94 ALA A CA 1
ATOM 768 C C . ALA A 1 94 ? -20.030 -0.054 29.578 1.00 91.94 94 ALA A C 1
ATOM 770 O O . ALA A 1 94 ? -20.964 0.019 30.377 1.00 91.94 94 ALA A O 1
ATOM 771 N N . LEU A 1 95 ? -19.827 -1.127 28.809 1.00 93.12 95 LEU A N 1
ATOM 772 C CA . LEU A 1 95 ? -20.671 -2.322 28.852 1.00 93.12 95 LEU A CA 1
ATOM 773 C C . LEU A 1 95 ? -20.608 -3.007 30.221 1.00 93.12 95 LEU A C 1
ATOM 775 O O . LEU A 1 95 ? -21.656 -3.324 30.778 1.00 93.12 95 LEU A O 1
ATOM 779 N N . LEU A 1 96 ? -19.415 -3.143 30.808 1.00 92.56 96 LEU A N 1
ATOM 780 C CA . LEU A 1 96 ? -19.251 -3.680 32.163 1.00 92.56 96 LEU A CA 1
ATOM 781 C C . LEU A 1 96 ? -20.006 -2.839 33.202 1.00 92.56 96 LEU A C 1
ATOM 783 O O . LEU A 1 96 ? -20.698 -3.384 34.059 1.00 92.56 96 LEU A O 1
ATOM 787 N N . LYS A 1 97 ? -19.937 -1.505 33.112 1.00 90.62 97 LYS A N 1
ATOM 788 C CA . LYS A 1 97 ? -20.690 -0.609 34.009 1.00 90.62 97 LYS A CA 1
ATOM 789 C C . LYS A 1 97 ? -22.200 -0.766 33.853 1.00 90.62 97 LYS A C 1
ATOM 791 O O . LYS A 1 97 ? -22.909 -0.787 34.855 1.00 90.62 97 LYS A O 1
ATOM 796 N N . LEU A 1 98 ? -22.695 -0.883 32.621 1.00 89.38 98 LEU A N 1
ATOM 797 C CA . LEU A 1 98 ? -24.117 -1.118 32.363 1.00 89.38 98 LEU A CA 1
ATOM 798 C C . LEU A 1 98 ? -24.576 -2.466 32.923 1.00 89.38 98 LEU A C 1
ATOM 800 O O . LEU A 1 98 ? -25.653 -2.546 33.505 1.00 89.38 98 LEU A O 1
ATOM 804 N N . GLU A 1 99 ? -23.760 -3.508 32.795 1.00 87.56 99 GLU A N 1
ATOM 805 C CA . GLU A 1 99 ? -24.078 -4.832 33.324 1.00 87.56 99 GLU A CA 1
ATOM 806 C C . GLU A 1 99 ? -24.122 -4.853 34.857 1.00 87.56 99 GLU A C 1
ATOM 808 O O . GLU A 1 99 ? -25.059 -5.401 35.436 1.00 87.56 99 GLU A O 1
ATOM 813 N N . LEU A 1 100 ? -23.186 -4.169 35.522 1.00 86.81 100 LEU A N 1
ATOM 814 C CA . LEU A 1 100 ? -23.208 -3.985 36.978 1.00 86.81 100 LEU A CA 1
ATOM 815 C C . LEU A 1 100 ? -24.451 -3.225 37.463 1.00 86.81 100 LEU A C 1
ATOM 817 O O . LEU A 1 100 ? -24.968 -3.522 38.537 1.00 86.81 100 LEU A O 1
ATOM 821 N N . LEU A 1 101 ? -24.927 -2.245 36.690 1.00 85.69 101 LEU A N 1
ATOM 822 C CA . LEU A 1 101 ? -26.139 -1.488 37.013 1.00 85.69 101 LEU A CA 1
ATOM 823 C C . LEU A 1 101 ? -27.422 -2.273 36.721 1.00 85.69 101 LEU A C 1
ATOM 825 O O . LEU A 1 101 ? -28.413 -2.076 37.414 1.00 85.69 101 LEU A O 1
ATOM 829 N N . ARG A 1 102 ? -27.406 -3.150 35.712 1.00 79.81 102 ARG A N 1
ATOM 830 C CA . ARG A 1 102 ? -28.545 -4.003 35.345 1.00 79.81 102 ARG A CA 1
ATOM 831 C C . ARG A 1 102 ? -28.727 -5.189 36.295 1.00 79.81 102 ARG A C 1
ATOM 833 O O . ARG A 1 102 ? -29.849 -5.646 36.462 1.00 79.81 102 ARG A O 1
ATOM 840 N N . ASN A 1 103 ? -27.645 -5.687 36.892 1.00 67.62 103 ASN A N 1
ATOM 841 C CA . ASN A 1 103 ? -27.660 -6.822 37.825 1.00 67.62 103 ASN A CA 1
ATOM 842 C C . ASN A 1 103 ? -27.814 -6.392 39.303 1.00 67.62 103 ASN A C 1
ATOM 844 O O . ASN A 1 103 ? -27.394 -7.119 40.205 1.00 67.62 103 ASN A O 1
ATOM 848 N N . ARG A 1 104 ? -28.387 -5.209 39.545 1.00 55.41 104 ARG A N 1
ATOM 849 C CA . ARG A 1 104 ? -28.863 -4.728 40.849 1.00 55.41 104 ARG A CA 1
ATOM 850 C C . ARG A 1 104 ? -30.379 -4.823 40.905 1.00 55.41 104 ARG A C 1
ATOM 852 O O . ARG A 1 104 ? -30.879 -5.118 42.010 1.00 55.41 104 ARG A O 1
#

Secondary structure (DSSP, 8-state):
-------------TT-----TTS-HHHHHHHHHHHHTT--HHHHHHHH---HHHHHHHHHHHTTTTTS--HHHHHHHHHHHHHHHHHHHHHHHHHHHHHHHHT-

pLDDT: mean 73.37, std 18.53, range [29.14, 95.69]

Solvent-accessible surface area (backbone atoms only — not comparable to full-atom values): 6554 Å² total; per-residue (Å²): 142,78,79,90,79,87,69,80,96,72,81,78,67,96,81,75,72,74,76,58,93,86,63,53,74,67,56,54,48,51,56,55,48,47,42,72,76,65,47,57,64,71,57,51,26,69,74,72,73,49,54,70,68,53,53,55,46,43,45,71,72,41,54,74,50,71,79,58,73,57,76,67,56,54,54,53,47,53,51,52,52,53,51,50,52,52,53,51,51,55,48,51,54,51,50,53,52,52,50,61,64,69,76,108